Protein AF-A0A966BNX1-F1 (afdb_monomer)

Sequence (58 aa):
MTEPTITCPNCHTAIKLNESLAAPLIAATRQQFERQLAQKDSDIALREQAMRDKEKQL

Mean predicted aligned error: 9.85 Å

Nearest PDB structures (foldseek):
  3aei-assembly1_A  TM=4.506E-01  e=8.962E+00  Thermococcus sp. JCM 11816

Structure (mmCIF, N/CA/C/O backbone):
data_AF-A0A966BNX1-F1
#
_entry.id   AF-A0A966BNX1-F1
#
loop_
_atom_site.group_PDB
_atom_site.id
_atom_site.type_symbol
_atom_site.label_atom_id
_atom_site.label_alt_id
_atom_site.label_comp_id
_atom_site.lab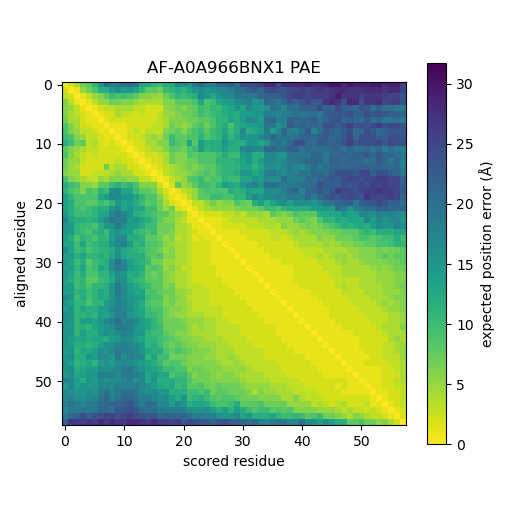el_asym_id
_atom_site.label_entity_id
_atom_site.label_seq_id
_atom_site.pdbx_PDB_ins_code
_atom_site.Cartn_x
_atom_site.Cartn_y
_atom_site.Cartn_z
_atom_site.occupancy
_atom_site.B_iso_or_equiv
_atom_site.auth_seq_id
_atom_site.auth_comp_id
_atom_site.auth_asym_id
_atom_site.auth_atom_id
_atom_site.pdbx_PDB_model_num
ATOM 1 N N . MET A 1 1 ? 24.425 3.391 -8.359 1.00 48.00 1 MET A N 1
ATOM 2 C CA . MET A 1 1 ? 23.405 2.404 -8.760 1.00 48.00 1 MET A CA 1
ATOM 3 C C . MET A 1 1 ? 23.276 2.480 -10.268 1.00 48.00 1 MET A C 1
ATOM 5 O O . MET A 1 1 ? 23.022 3.562 -10.772 1.00 48.00 1 MET A O 1
ATOM 9 N N . THR A 1 2 ? 23.569 1.402 -10.985 1.00 59.56 2 THR A N 1
ATOM 10 C CA . THR A 1 2 ? 23.440 1.332 -12.447 1.00 59.56 2 THR A CA 1
ATOM 11 C C . THR A 1 2 ? 21.988 1.019 -12.790 1.00 59.56 2 THR A C 1
ATOM 13 O O . THR A 1 2 ? 21.488 -0.041 -12.424 1.00 59.56 2 THR A O 1
ATOM 16 N N . GLU A 1 3 ? 21.296 1.949 -13.447 1.00 66.25 3 GLU A N 1
ATOM 17 C CA . GLU A 1 3 ? 19.935 1.714 -13.939 1.00 66.25 3 GLU A CA 1
ATOM 18 C C . GLU A 1 3 ? 19.933 0.549 -14.948 1.00 66.25 3 GLU A C 1
ATOM 20 O O . GLU A 1 3 ? 20.729 0.559 -15.898 1.00 66.25 3 GLU A O 1
ATOM 25 N N . PRO A 1 4 ? 19.073 -0.471 -14.765 1.00 78.50 4 PRO A N 1
ATOM 26 C CA . PRO A 1 4 ? 19.018 -1.602 -15.676 1.00 78.50 4 PRO A CA 1
ATOM 27 C C . PRO A 1 4 ? 18.546 -1.142 -17.058 1.00 78.50 4 PRO A C 1
ATOM 29 O O . PRO A 1 4 ? 17.656 -0.306 -17.194 1.00 78.50 4 PRO A O 1
ATOM 32 N N . THR A 1 5 ? 19.164 -1.673 -18.107 1.00 77.81 5 THR A N 1
ATOM 33 C CA . THR A 1 5 ? 18.824 -1.352 -19.498 1.00 77.81 5 THR A CA 1
ATOM 34 C C . THR A 1 5 ? 18.454 -2.648 -20.204 1.00 77.81 5 THR A C 1
ATOM 36 O O . THR A 1 5 ? 19.211 -3.614 -20.137 1.00 77.81 5 THR A O 1
ATOM 39 N N . ILE A 1 6 ? 17.294 -2.683 -20.860 1.00 84.44 6 ILE A N 1
ATOM 40 C CA . ILE A 1 6 ? 16.873 -3.809 -21.699 1.00 84.44 6 ILE A CA 1
ATOM 41 C C . ILE A 1 6 ? 17.033 -3.433 -23.165 1.00 84.44 6 ILE A C 1
ATOM 43 O O . ILE A 1 6 ? 16.650 -2.344 -23.592 1.00 84.44 6 ILE A O 1
ATOM 47 N N . THR A 1 7 ? 17.597 -4.343 -23.946 1.00 83.81 7 THR A N 1
ATOM 48 C CA . THR A 1 7 ? 17.721 -4.167 -25.393 1.00 83.81 7 THR A CA 1
ATOM 49 C C . THR A 1 7 ? 16.538 -4.839 -26.069 1.00 83.81 7 THR A C 1
ATOM 51 O O . THR A 1 7 ? 16.288 -6.024 -25.854 1.00 83.81 7 THR A O 1
ATOM 54 N N . CYS A 1 8 ? 15.802 -4.096 -26.893 1.00 78.38 8 CYS A N 1
ATOM 55 C CA . CYS A 1 8 ? 14.725 -4.677 -27.686 1.00 78.38 8 CYS A CA 1
ATOM 56 C C . CYS A 1 8 ? 15.311 -5.619 -28.757 1.00 78.38 8 CYS A C 1
ATOM 58 O O . CYS A 1 8 ? 16.103 -5.154 -29.576 1.00 78.38 8 CYS A O 1
ATOM 60 N N . PRO A 1 9 ? 14.912 -6.903 -28.830 1.00 87.19 9 PRO A N 1
ATOM 61 C CA . PRO A 1 9 ? 15.453 -7.839 -29.821 1.00 87.19 9 PRO A CA 1
ATOM 62 C C . PRO A 1 9 ? 15.005 -7.532 -31.261 1.00 87.19 9 PRO A C 1
ATOM 64 O O . PRO A 1 9 ? 15.614 -8.014 -32.207 1.00 87.19 9 PRO A O 1
ATOM 67 N N . ASN A 1 10 ? 13.951 -6.727 -31.442 1.00 86.81 10 ASN A N 1
ATOM 68 C CA . ASN A 1 10 ? 13.391 -6.415 -32.759 1.00 86.81 10 ASN A CA 1
ATOM 69 C C . ASN A 1 10 ? 14.072 -5.202 -33.423 1.00 86.81 10 ASN A C 1
ATOM 71 O O . ASN A 1 10 ? 14.408 -5.231 -34.600 1.00 86.81 10 ASN A O 1
ATOM 75 N N . CYS A 1 11 ? 14.313 -4.129 -32.664 1.00 90.25 11 CYS A N 1
ATOM 76 C CA . CYS A 1 11 ? 14.882 -2.878 -33.187 1.00 90.25 11 CYS A CA 1
ATOM 77 C C . CYS A 1 11 ? 16.231 -2.493 -32.562 1.00 90.25 11 CYS A C 1
ATOM 79 O O . CYS A 1 11 ? 16.757 -1.425 -32.863 1.00 90.25 11 CYS A O 1
ATOM 81 N N . HIS A 1 12 ? 16.784 -3.332 -31.679 1.00 87.50 12 HIS A N 1
ATOM 82 C CA . HIS A 1 12 ? 18.078 -3.142 -31.005 1.00 87.50 12 HIS A CA 1
ATOM 83 C C . HIS A 1 12 ? 18.197 -1.841 -30.197 1.00 87.50 12 HIS A C 1
ATOM 85 O O . HIS A 1 12 ? 19.286 -1.439 -29.791 1.00 87.50 12 HIS A O 1
ATOM 91 N N . THR A 1 13 ? 17.072 -1.180 -29.918 1.00 84.56 13 THR A N 1
ATOM 92 C CA . THR A 1 13 ? 17.048 0.027 -29.097 1.00 84.56 13 THR A CA 1
ATOM 93 C C . THR A 1 13 ? 17.308 -0.334 -27.637 1.00 84.56 13 THR A C 1
ATOM 95 O O . THR A 1 13 ? 16.640 -1.209 -27.079 1.00 84.56 13 THR A O 1
ATOM 98 N N . ALA A 1 14 ? 18.271 0.354 -27.022 1.00 82.81 14 ALA A N 1
ATOM 99 C CA . ALA A 1 14 ? 18.545 0.271 -25.594 1.00 82.81 14 ALA A CA 1
ATOM 100 C C . ALA A 1 14 ? 17.514 1.107 -24.824 1.00 82.81 14 ALA A C 1
ATOM 102 O O . ALA A 1 14 ? 17.492 2.335 -24.917 1.00 82.81 14 ALA A O 1
ATOM 103 N N . ILE A 1 15 ? 16.649 0.436 -24.071 1.00 81.81 15 ILE A N 1
ATOM 104 C CA . ILE A 1 15 ? 15.593 1.054 -23.273 1.00 81.81 15 ILE A CA 1
ATOM 105 C C . ILE A 1 15 ? 16.053 1.036 -21.818 1.00 81.81 15 ILE A C 1
ATOM 107 O O . ILE A 1 15 ? 16.207 -0.027 -21.213 1.00 81.81 15 ILE A O 1
ATOM 111 N N . LYS A 1 16 ? 16.284 2.219 -21.246 1.00 75.31 16 LYS A N 1
ATOM 112 C CA . LYS A 1 16 ? 16.591 2.350 -19.818 1.00 75.31 16 LYS A CA 1
ATOM 113 C C . LYS A 1 16 ? 15.323 2.063 -19.018 1.00 75.31 16 LYS A C 1
ATOM 115 O O . LYS A 1 16 ? 14.310 2.719 -19.258 1.00 75.31 16 LYS A O 1
ATOM 120 N N . LEU A 1 17 ? 15.376 1.130 -18.068 1.00 70.94 17 LEU A N 1
ATOM 121 C CA . LEU A 1 17 ? 14.330 0.958 -17.059 1.00 70.94 17 LEU A CA 1
ATOM 122 C C . LEU A 1 17 ? 14.425 2.104 -16.051 1.00 70.94 17 LEU A C 1
ATOM 124 O O . LEU A 1 17 ? 14.964 1.958 -14.957 1.00 70.94 17 LEU A O 1
ATOM 128 N N . ASN A 1 18 ? 13.933 3.264 -16.471 1.00 69.50 18 ASN A N 1
AT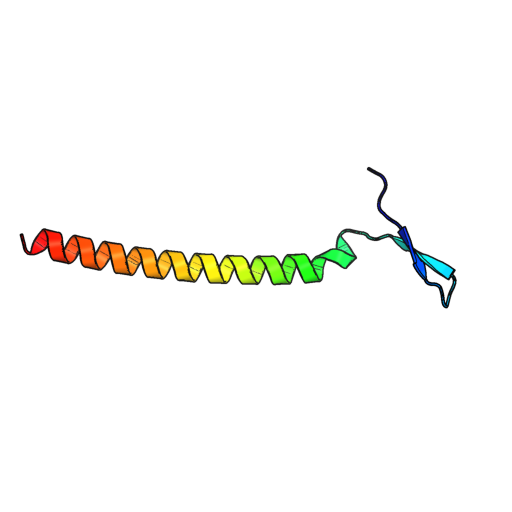OM 129 C CA . ASN A 1 18 ? 13.790 4.432 -15.619 1.00 69.50 18 ASN A CA 1
ATOM 130 C C . ASN A 1 18 ? 12.574 4.274 -14.685 1.00 69.50 18 ASN A C 1
ATOM 132 O O . ASN A 1 18 ? 11.665 3.476 -14.931 1.00 69.50 18 ASN A O 1
ATOM 136 N N . GLU A 1 19 ? 12.514 5.092 -13.634 1.00 60.94 19 GLU A N 1
ATOM 137 C CA . GLU A 1 19 ? 11.363 5.130 -12.716 1.00 60.94 19 GLU A CA 1
ATOM 138 C C . GLU A 1 19 ? 10.036 5.459 -13.428 1.00 60.94 19 GLU A C 1
ATOM 140 O O . GLU A 1 19 ? 8.962 5.093 -12.955 1.00 60.94 19 GLU A O 1
ATOM 145 N N . SER A 1 20 ? 10.095 6.097 -14.602 1.00 64.81 20 SER A N 1
ATOM 146 C CA . SER A 1 20 ? 8.918 6.435 -15.408 1.00 64.81 20 SER A CA 1
ATOM 147 C C . SER A 1 20 ? 8.206 5.196 -15.967 1.00 64.81 20 SER A C 1
ATOM 149 O O . SER A 1 20 ? 6.978 5.171 -15.999 1.00 64.81 20 SER A O 1
ATOM 151 N N . LEU A 1 21 ? 8.940 4.132 -16.316 1.00 68.69 21 LEU A N 1
ATOM 152 C CA . LEU A 1 21 ? 8.350 2.854 -16.741 1.00 68.69 21 LEU A CA 1
ATOM 153 C C . LEU A 1 21 ? 7.689 2.097 -15.579 1.00 68.69 21 LEU A C 1
ATOM 155 O O . LEU A 1 21 ? 6.724 1.366 -15.795 1.00 68.69 21 LEU A O 1
ATOM 159 N N . ALA A 1 22 ? 8.168 2.294 -14.347 1.00 71.62 22 ALA A N 1
ATOM 160 C CA . ALA A 1 22 ? 7.563 1.729 -13.139 1.00 71.62 22 ALA A CA 1
ATOM 161 C C . ALA A 1 22 ? 6.386 2.569 -12.606 1.00 71.62 22 ALA A C 1
ATOM 163 O O . ALA A 1 22 ? 5.576 2.063 -11.825 1.00 71.62 22 ALA A O 1
ATOM 164 N N . ALA A 1 23 ? 6.252 3.827 -13.036 1.00 76.62 23 ALA A N 1
ATOM 165 C CA . ALA A 1 23 ? 5.238 4.753 -12.538 1.00 76.62 23 ALA A CA 1
ATOM 166 C C . ALA A 1 23 ? 3.795 4.211 -12.610 1.00 76.62 23 ALA A C 1
ATOM 168 O O . ALA A 1 23 ? 3.082 4.359 -11.614 1.00 76.62 23 ALA A O 1
ATOM 169 N N . PRO A 1 24 ? 3.346 3.527 -13.686 1.00 79.62 24 PRO A N 1
ATOM 170 C CA . PRO A 1 24 ? 1.999 2.954 -13.729 1.00 79.62 24 PRO A CA 1
ATOM 171 C C . PRO A 1 24 ? 1.777 1.870 -12.666 1.00 79.62 24 PRO A C 1
ATOM 173 O O . PRO A 1 24 ? 0.726 1.833 -12.028 1.00 79.62 24 PRO A O 1
ATOM 176 N N . LEU A 1 25 ? 2.779 1.015 -12.429 1.00 79.56 25 LEU A N 1
ATO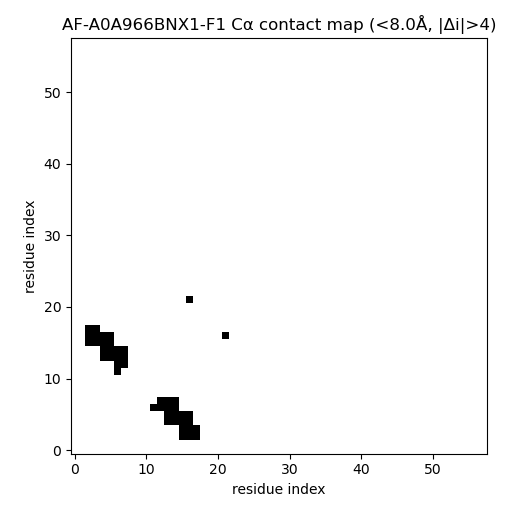M 177 C CA . LEU A 1 25 ? 2.707 -0.051 -11.426 1.00 79.56 25 LEU A CA 1
ATOM 178 C C . LEU A 1 25 ? 2.711 0.520 -10.0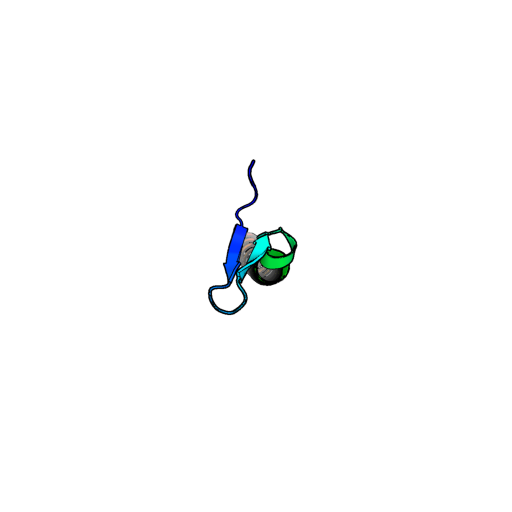05 1.00 79.56 25 LEU A C 1
ATOM 180 O O . LEU A 1 25 ? 1.939 0.074 -9.156 1.00 79.56 25 LEU A O 1
ATOM 184 N N . ILE A 1 26 ? 3.538 1.538 -9.754 1.00 83.31 26 ILE A N 1
ATOM 185 C CA . ILE A 1 26 ? 3.592 2.229 -8.461 1.00 83.31 26 ILE A CA 1
ATOM 186 C C . ILE A 1 26 ? 2.268 2.953 -8.194 1.00 83.31 26 ILE A C 1
ATOM 188 O O . ILE A 1 26 ? 1.744 2.870 -7.084 1.00 83.31 26 ILE A O 1
ATOM 192 N N . ALA A 1 27 ? 1.693 3.617 -9.201 1.00 85.94 27 ALA A N 1
ATOM 193 C CA . ALA A 1 27 ? 0.404 4.294 -9.085 1.00 85.94 27 ALA A CA 1
ATOM 194 C C . ALA A 1 27 ? -0.736 3.310 -8.780 1.00 85.94 27 ALA A C 1
ATOM 196 O O . ALA A 1 27 ? -1.507 3.540 -7.849 1.00 85.94 27 ALA A O 1
ATOM 197 N N . ALA A 1 28 ? -0.806 2.187 -9.504 1.00 88.31 28 ALA A N 1
ATOM 198 C CA . ALA A 1 28 ? -1.797 1.141 -9.254 1.00 88.31 28 ALA A CA 1
ATOM 199 C C . ALA A 1 28 ? -1.660 0.552 -7.839 1.00 88.31 28 ALA A C 1
ATOM 201 O O . ALA A 1 28 ? -2.647 0.414 -7.115 1.00 88.31 28 ALA A O 1
ATOM 202 N N . THR A 1 29 ? -0.424 0.272 -7.419 1.00 90.38 29 THR A N 1
ATOM 203 C CA . THR A 1 29 ? -0.127 -0.261 -6.083 1.00 90.38 29 THR A CA 1
ATOM 204 C C . THR A 1 29 ? -0.530 0.733 -4.992 1.00 90.38 29 THR A C 1
ATOM 206 O O . THR A 1 29 ? -1.206 0.352 -4.038 1.00 90.38 29 THR A O 1
ATOM 209 N N . ARG A 1 30 ? -0.198 2.023 -5.147 1.00 93.25 30 ARG A N 1
ATOM 210 C CA . ARG A 1 30 ? -0.619 3.086 -4.219 1.00 93.25 30 ARG A CA 1
ATOM 211 C C . ARG A 1 30 ? -2.134 3.141 -4.062 1.00 93.25 30 ARG A C 1
ATOM 213 O O . ARG A 1 30 ? -2.612 3.057 -2.937 1.00 93.25 30 ARG A O 1
ATOM 220 N N . GLN A 1 31 ? -2.881 3.184 -5.166 1.00 93.62 31 GLN A N 1
ATOM 221 C CA . GLN A 1 31 ? -4.347 3.213 -5.114 1.00 93.62 31 GLN A CA 1
ATOM 222 C C . GLN A 1 31 ? -4.934 1.993 -4.396 1.00 93.62 31 GLN A C 1
ATOM 224 O O . GLN A 1 31 ? -5.915 2.112 -3.662 1.00 93.62 31 GLN A O 1
ATOM 229 N N . GLN A 1 32 ? -4.352 0.808 -4.597 1.00 94.94 32 GLN A N 1
ATOM 230 C CA . GLN A 1 32 ? -4.785 -0.393 -3.891 1.00 94.94 32 GLN A CA 1
ATOM 231 C C . GLN A 1 32 ? -4.572 -0.261 -2.377 1.00 94.94 32 GLN A C 1
ATOM 233 O O . GLN A 1 32 ? -5.489 -0.558 -1.611 1.00 94.94 32 GLN A O 1
ATOM 238 N N . PHE A 1 33 ? -3.396 0.193 -1.941 1.00 96.25 33 PHE A N 1
ATOM 239 C CA . PHE A 1 33 ? -3.103 0.372 -0.517 1.00 96.25 33 PHE A CA 1
ATOM 240 C C . PHE A 1 33 ? -3.962 1.464 0.123 1.00 96.25 33 PHE A C 1
ATOM 242 O O . PHE A 1 33 ? -4.475 1.251 1.217 1.00 96.25 33 PHE A O 1
ATOM 249 N N . GLU A 1 34 ? -4.193 2.583 -0.563 1.00 96.12 34 GLU A N 1
ATOM 250 C CA . GLU A 1 34 ? -5.089 3.648 -0.092 1.00 96.12 34 GLU A CA 1
ATOM 251 C C . GLU A 1 34 ? -6.507 3.119 0.167 1.00 96.12 34 GLU A C 1
ATOM 253 O O . GLU A 1 34 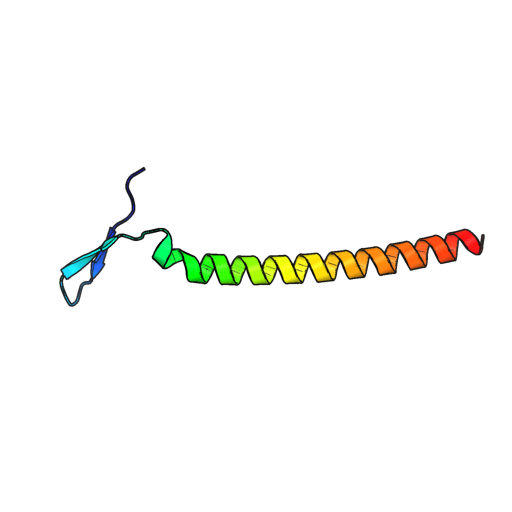? -7.085 3.380 1.221 1.00 96.12 34 GLU A O 1
ATOM 258 N N . ARG A 1 35 ? -7.047 2.296 -0.744 1.00 96.38 35 ARG A N 1
ATOM 259 C CA . ARG A 1 35 ? -8.356 1.649 -0.546 1.00 96.38 35 ARG A CA 1
ATOM 260 C C . ARG A 1 35 ? -8.350 0.687 0.640 1.00 96.38 35 ARG A C 1
ATOM 262 O O . ARG A 1 35 ? -9.291 0.693 1.428 1.00 96.38 35 ARG A O 1
ATOM 269 N N . GLN A 1 36 ? -7.307 -0.133 0.772 1.00 96.75 36 GLN A N 1
ATOM 270 C CA . GLN A 1 36 ? -7.193 -1.078 1.886 1.00 96.75 36 GLN A CA 1
ATOM 271 C C . GLN A 1 36 ? -7.097 -0.364 3.239 1.00 96.75 36 GLN A C 1
ATOM 273 O O . GLN A 1 36 ? -7.678 -0.838 4.213 1.00 96.75 36 GLN A O 1
ATOM 278 N N . LEU A 1 37 ? -6.386 0.764 3.307 1.00 97.19 37 LEU A N 1
ATOM 279 C CA . LEU A 1 37 ? -6.291 1.583 4.515 1.00 97.19 37 LEU A CA 1
ATOM 280 C C . LEU A 1 37 ? -7.648 2.191 4.872 1.00 97.19 37 LEU A C 1
ATOM 282 O O . LEU A 1 37 ? -8.120 1.978 5.982 1.00 97.19 37 LEU A O 1
ATOM 286 N N . ALA A 1 38 ? -8.331 2.823 3.914 1.00 96.38 38 ALA A N 1
ATOM 287 C CA . ALA A 1 38 ? -9.651 3.411 4.150 1.00 96.38 38 ALA A CA 1
ATOM 288 C C . ALA A 1 38 ? -10.692 2.376 4.622 1.00 96.38 38 ALA A C 1
ATOM 290 O O . ALA A 1 38 ? -11.514 2.656 5.500 1.00 96.38 38 ALA A O 1
ATOM 291 N N . GLN A 1 39 ? -10.644 1.160 4.066 1.00 96.69 39 GLN A N 1
ATOM 292 C CA . GLN A 1 39 ? -11.491 0.060 4.519 1.00 96.69 39 GLN A CA 1
ATOM 293 C C . GLN A 1 39 ? -11.158 -0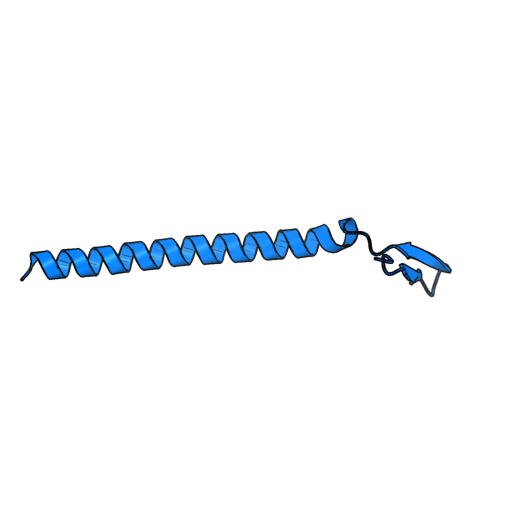.342 5.960 1.00 96.69 39 GLN A C 1
ATOM 295 O O . GLN A 1 39 ? -12.057 -0.444 6.790 1.00 96.69 39 GLN A O 1
ATOM 300 N N . LYS A 1 40 ? -9.871 -0.522 6.277 1.00 95.94 40 LYS A N 1
ATOM 301 C CA . LYS A 1 40 ? -9.435 -0.880 7.632 1.00 95.94 40 LYS A CA 1
ATOM 302 C C . LYS A 1 40 ? -9.814 0.173 8.665 1.00 95.94 40 LYS A C 1
ATOM 304 O O . LYS A 1 40 ? -10.274 -0.199 9.738 1.00 95.94 40 LYS A O 1
ATOM 309 N N . ASP A 1 41 ? -9.655 1.4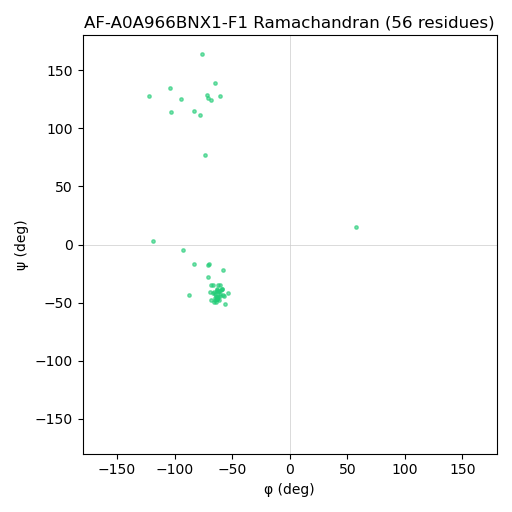52 8.346 1.00 96.62 41 ASP A N 1
ATOM 310 C CA . ASP A 1 41 ? -10.032 2.542 9.249 1.00 96.62 41 ASP A CA 1
ATOM 311 C C . ASP A 1 41 ? -11.536 2.512 9.547 1.00 96.62 41 ASP A C 1
ATOM 313 O O . ASP A 1 41 ? -11.951 2.670 10.696 1.00 96.62 41 ASP A O 1
ATOM 317 N N . SER A 1 42 ? -12.352 2.216 8.532 1.00 95.94 42 SER A N 1
ATOM 318 C CA . SER A 1 42 ? -13.801 2.056 8.689 1.00 95.94 42 SER A CA 1
ATOM 319 C C . SER A 1 42 ? -14.148 0.858 9.580 1.00 95.94 42 SER A C 1
ATOM 321 O O . SER A 1 42 ? -14.952 0.983 10.505 1.00 95.94 42 SER A O 1
ATOM 323 N N . ASP A 1 43 ? -13.508 -0.290 9.353 1.00 96.44 43 ASP A N 1
ATOM 324 C CA . ASP A 1 43 ? -13.716 -1.503 10.151 1.00 96.44 43 ASP A CA 1
ATOM 325 C C . ASP A 1 43 ? -13.308 -1.295 11.617 1.00 96.44 43 ASP A C 1
ATOM 327 O O . ASP A 1 43 ? -14.002 -1.738 12.539 1.00 96.44 43 ASP A O 1
ATOM 331 N N . ILE A 1 44 ? -12.194 -0.593 11.847 1.00 96.44 44 ILE A N 1
ATOM 332 C CA . ILE A 1 44 ? -11.727 -0.230 13.188 1.00 96.44 44 ILE A CA 1
ATOM 333 C C . ILE A 1 44 ? -12.742 0.695 13.857 1.00 96.44 44 ILE A C 1
ATOM 335 O O . ILE A 1 44 ? -13.171 0.397 14.969 1.00 96.44 44 ILE A O 1
ATOM 339 N N . ALA A 1 45 ? -13.192 1.755 13.181 1.00 95.88 45 ALA A N 1
ATOM 340 C CA . ALA A 1 45 ? -14.169 2.689 13.735 1.00 95.88 45 ALA A CA 1
ATOM 341 C C . ALA A 1 45 ? -15.477 1.990 14.148 1.00 95.88 45 ALA A C 1
ATOM 343 O O . ALA A 1 45 ? -15.993 2.236 15.242 1.00 95.88 45 ALA A O 1
ATOM 344 N N . LEU A 1 46 ? -15.985 1.072 13.315 1.00 95.56 46 LEU A N 1
ATOM 345 C CA . LEU A 1 46 ? -17.163 0.256 13.632 1.00 95.56 46 LEU A CA 1
ATOM 346 C C . LEU A 1 46 ? -16.922 -0.632 14.853 1.00 95.56 46 LEU A C 1
ATOM 348 O O . LEU A 1 46 ? -17.766 -0.710 15.750 1.00 95.56 46 LEU A O 1
ATOM 352 N N . ARG A 1 47 ? -15.764 -1.296 14.906 1.00 94.81 47 ARG A N 1
ATOM 353 C CA . ARG A 1 47 ? -15.407 -2.175 16.019 1.00 94.81 47 ARG A CA 1
ATOM 354 C C . ARG A 1 47 ? -15.293 -1.403 17.325 1.00 94.81 47 ARG A C 1
ATOM 356 O O . ARG A 1 47 ? -15.831 -1.848 18.335 1.00 94.81 47 ARG A O 1
ATOM 363 N N . GLU A 1 48 ? -14.609 -0.267 17.320 1.00 95.38 48 GLU A N 1
ATOM 364 C CA . GLU A 1 48 ? -14.483 0.568 18.508 1.00 95.38 48 GLU A CA 1
ATOM 365 C C . GLU A 1 48 ? -15.836 1.107 18.967 1.00 95.38 48 GLU A C 1
ATOM 367 O O . GLU A 1 48 ? -16.104 1.135 20.165 1.00 95.38 48 GLU A O 1
ATOM 372 N N . GLN A 1 49 ? -16.709 1.493 18.034 1.00 93.75 49 GLN A N 1
ATOM 373 C CA . GLN A 1 49 ? -18.051 1.947 18.375 1.00 93.75 49 GLN A CA 1
ATOM 374 C C . GLN A 1 49 ? -18.844 0.843 19.076 1.00 93.75 49 GLN A C 1
ATOM 376 O O . GLN A 1 49 ? -19.373 1.065 20.162 1.00 93.75 49 GLN A O 1
ATOM 381 N N . ALA A 1 50 ? -18.832 -0.368 18.519 1.00 93.94 50 ALA A N 1
ATOM 382 C CA . ALA A 1 50 ? -19.481 -1.520 19.131 1.00 93.94 50 ALA A CA 1
ATOM 383 C C . ALA A 1 50 ? -18.905 -1.862 20.517 1.00 93.94 50 ALA A C 1
ATOM 385 O O . ALA A 1 50 ? -19.643 -2.303 21.395 1.00 93.94 50 ALA A O 1
ATOM 386 N N . MET A 1 51 ? -17.599 -1.673 20.730 1.00 94.12 51 MET A N 1
ATOM 387 C CA . MET A 1 51 ? -16.974 -1.867 22.043 1.00 94.12 51 MET A CA 1
ATOM 388 C C . MET A 1 51 ? -17.429 -0.801 23.044 1.00 94.12 51 MET A C 1
ATOM 390 O O . MET A 1 51 ? -17.881 -1.159 24.126 1.00 94.12 51 MET A O 1
ATOM 394 N N . ARG A 1 52 ? -17.406 0.481 22.662 1.00 92.44 52 ARG A N 1
ATOM 395 C CA . ARG A 1 52 ? -17.884 1.586 23.510 1.00 92.44 52 ARG A CA 1
ATOM 396 C C . ARG A 1 52 ? -19.353 1.425 23.889 1.00 92.44 52 ARG A C 1
ATOM 398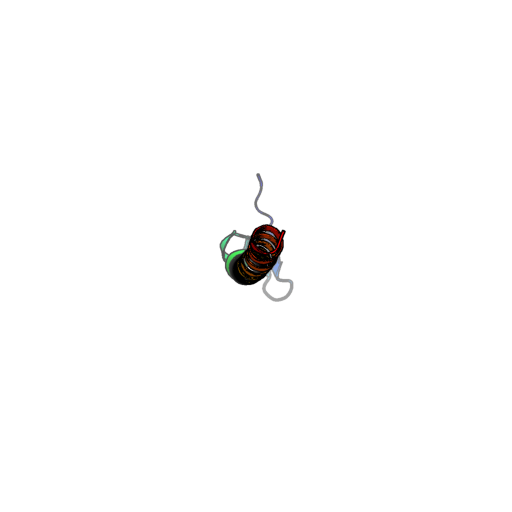 O O . ARG A 1 52 ? -19.736 1.714 25.018 1.00 92.44 52 ARG A O 1
ATOM 405 N N . ASP A 1 53 ? -20.184 0.968 22.959 1.00 92.00 53 ASP A N 1
ATOM 406 C CA . ASP A 1 53 ? -21.605 0.747 23.226 1.00 92.00 53 ASP A CA 1
ATOM 407 C C . ASP A 1 53 ? -21.827 -0.422 24.196 1.00 92.00 53 ASP A C 1
ATOM 409 O O . ASP A 1 53 ? -22.707 -0.336 25.049 1.00 92.00 53 ASP A O 1
ATOM 413 N N . LYS A 1 54 ? -20.993 -1.471 24.137 1.00 90.06 54 LYS A N 1
ATOM 414 C CA . LYS A 1 54 ? -20.987 -2.548 25.141 1.00 90.06 54 LYS A CA 1
ATOM 415 C C . LYS A 1 54 ?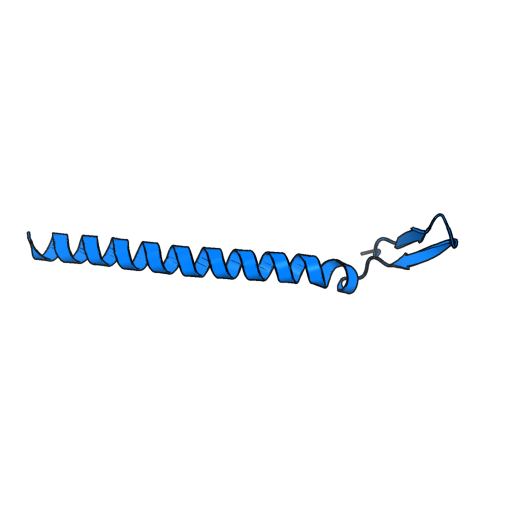 -20.530 -2.058 26.513 1.00 90.06 54 LYS A C 1
ATOM 417 O O . LYS A 1 54 ? -21.136 -2.434 27.506 1.00 90.06 54 LYS A O 1
ATOM 422 N N . GLU A 1 55 ? -19.496 -1.220 26.575 1.00 88.69 55 GLU A N 1
ATOM 423 C CA . GLU A 1 55 ? -19.008 -0.646 27.839 1.00 88.69 55 GLU A CA 1
ATOM 424 C C . GLU A 1 55 ? -20.058 0.232 28.523 1.00 88.69 55 GLU A C 1
ATOM 426 O O . GLU A 1 55 ? -20.160 0.211 29.740 1.00 88.69 55 GLU A O 1
ATOM 431 N N . LYS A 1 56 ? -20.881 0.963 27.762 1.00 86.50 56 LYS A N 1
ATOM 432 C CA . LYS A 1 56 ? -21.989 1.765 28.314 1.00 86.50 56 LYS A CA 1
ATOM 433 C C . LYS A 1 56 ? -23.164 0.936 28.845 1.00 86.50 56 LYS A C 1
ATOM 435 O O . LYS A 1 56 ? -24.024 1.492 29.521 1.00 86.50 56 LYS A O 1
ATOM 440 N N . GLN A 1 57 ? -23.261 -0.335 28.458 1.00 80.12 57 GLN A N 1
ATOM 441 C CA . GLN A 1 57 ? -24.333 -1.246 28.878 1.00 80.12 57 GLN A CA 1
ATOM 442 C C . GLN A 1 57 ? -23.961 -2.072 30.123 1.00 80.12 57 GLN A C 1
ATOM 444 O O . GLN A 1 57 ? -24.807 -2.821 30.611 1.00 80.12 57 GLN A O 1
ATOM 449 N N . LEU A 1 58 ? -22.719 -1.949 30.607 1.00 68.62 58 LEU A N 1
ATOM 450 C CA . LEU A 1 58 ? -22.196 -2.544 31.842 1.00 68.62 58 LEU A CA 1
ATOM 451 C C . LEU A 1 58 ? -22.279 -1.541 32.999 1.00 68.62 58 LEU A C 1
ATOM 453 O O . LEU A 1 58 ? -22.524 -2.008 34.133 1.00 68.62 58 LEU A O 1
#

Foldseek 3Di:
DDFDWDQDPPPRDTHGPDVVVCVVVVVVVVVVVVVVVVVVVVVVVVVVVVVVVVVVVD

Secondary structure (DSSP, 8-state):
----EEE-TTT--EEE--HHHHHHHHHHHHHHHHHHHHHHHHHHHHHHHHHHHHHTT-

Solvent-accessible surface area (backbone atoms only — not comparable to full-atom values): 3491 Å² total; per-residue (Å²): 135,83,74,56,65,50,65,39,91,86,77,66,48,77,43,70,61,48,72,74,78,47,41,64,59,54,50,54,50,49,56,51,50,54,52,53,48,56,50,49,54,51,54,48,52,53,51,52,49,56,47,53,56,52,61,75,74,109

pLDDT: mean 85.24, std 11.46, range [48.0, 97.19]

Radius of gyration: 23.34 Å; Cα contacts (8 Å, |Δi|>4): 22; chains: 1; bounding box: 48×14×65 Å